Protein AF-A0A2T5BT91-F1 (afdb_monomer)

Organism: NCBI:txid365340

InterPro domains:
  IPR045516 Protein of unknown function DUF6477 [PF20083] (1-93)

Structure (mmCIF, N/CA/C/O backbone):
data_AF-A0A2T5BT91-F1
#
_entry.id   AF-A0A2T5BT91-F1
#
loop_
_atom_site.group_PDB
_atom_site.id
_atom_site.type_symbol
_atom_site.label_atom_id
_atom_site.label_alt_id
_atom_site.label_comp_id
_atom_site.label_asym_id
_atom_site.label_entity_id
_atom_site.label_seq_id
_atom_site.pdbx_PDB_ins_code
_atom_site.Cartn_x
_atom_site.Cartn_y
_atom_site.Cartn_z
_atom_site.occupancy
_atom_site.B_iso_or_equiv
_atom_site.auth_seq_id
_atom_site.auth_comp_id
_atom_site.auth_asym_id
_atom_site.auth_atom_id
_atom_site.pdbx_PDB_model_num
ATOM 1 N N . MET A 1 1 ? 19.410 -1.909 0.940 1.00 60.03 1 MET A N 1
ATOM 2 C CA . MET A 1 1 ? 18.355 -2.885 0.574 1.00 60.03 1 MET A CA 1
ATOM 3 C C . MET A 1 1 ? 17.786 -3.528 1.831 1.00 60.03 1 MET A C 1
ATOM 5 O O . MET A 1 1 ? 16.573 -3.511 1.986 1.00 60.03 1 MET A O 1
ATOM 9 N N . ASP A 1 2 ? 18.633 -3.992 2.757 1.00 62.41 2 ASP A N 1
ATOM 10 C CA . ASP A 1 2 ? 18.191 -4.591 4.027 1.00 62.41 2 ASP A CA 1
ATOM 11 C C . ASP A 1 2 ? 17.329 -3.672 4.901 1.00 62.41 2 ASP A C 1
ATOM 13 O O . ASP A 1 2 ? 16.314 -4.122 5.431 1.00 62.41 2 ASP A O 1
ATOM 17 N N . ASP A 1 3 ? 17.651 -2.376 4.981 1.00 70.69 3 ASP A N 1
ATOM 18 C CA . ASP A 1 3 ? 16.855 -1.424 5.772 1.00 70.69 3 ASP A CA 1
ATOM 19 C C . ASP A 1 3 ? 15.405 -1.313 5.280 1.00 70.69 3 ASP A C 1
ATOM 21 O O . ASP A 1 3 ? 14.473 -1.303 6.080 1.00 70.69 3 ASP A O 1
ATOM 25 N N . LEU A 1 4 ? 15.190 -1.335 3.960 1.00 65.25 4 LEU A N 1
ATOM 26 C CA . LEU A 1 4 ? 13.857 -1.264 3.354 1.00 65.25 4 LEU A CA 1
ATOM 27 C C . LEU A 1 4 ? 13.017 -2.507 3.687 1.00 65.25 4 LEU A C 1
ATOM 29 O O . LEU A 1 4 ? 11.834 -2.410 4.011 1.00 65.25 4 LEU A O 1
ATOM 33 N N . LEU A 1 5 ? 13.645 -3.686 3.651 1.00 65.81 5 LEU A N 1
ATOM 34 C CA . LEU A 1 5 ? 13.003 -4.959 3.984 1.00 65.81 5 LEU A CA 1
ATOM 35 C C . LEU A 1 5 ? 12.697 -5.070 5.478 1.00 65.81 5 LEU A C 1
ATOM 37 O O . LEU A 1 5 ? 11.652 -5.604 5.856 1.00 65.81 5 LEU A O 1
ATOM 41 N N . LYS A 1 6 ? 13.583 -4.545 6.329 1.00 72.62 6 LYS A N 1
ATOM 42 C CA . LYS A 1 6 ? 13.364 -4.461 7.773 1.00 72.62 6 LYS A CA 1
ATOM 43 C C . LYS A 1 6 ? 12.170 -3.560 8.089 1.00 72.62 6 LYS A C 1
ATOM 45 O O . LYS A 1 6 ? 11.245 -4.013 8.762 1.00 72.62 6 LYS A O 1
ATOM 50 N N . SER A 1 7 ? 12.122 -2.360 7.512 1.00 67.88 7 SER A N 1
ATOM 51 C CA . SER A 1 7 ? 10.987 -1.445 7.662 1.00 67.88 7 SER A CA 1
ATOM 52 C C . SER A 1 7 ? 9.669 -2.068 7.186 1.00 67.88 7 SER A C 1
ATOM 54 O O . SER A 1 7 ? 8.645 -1.928 7.852 1.00 67.88 7 SER A O 1
ATOM 56 N N . LEU A 1 8 ? 9.682 -2.837 6.090 1.00 65.06 8 LEU A N 1
ATOM 57 C CA . LEU A 1 8 ? 8.487 -3.527 5.591 1.00 65.06 8 LEU A CA 1
ATOM 58 C C . LEU A 1 8 ? 7.976 -4.613 6.556 1.00 65.06 8 LEU A C 1
ATOM 60 O O . LEU A 1 8 ? 6.766 -4.793 6.696 1.00 65.06 8 LEU A O 1
ATOM 64 N N . ARG A 1 9 ? 8.875 -5.316 7.259 1.00 70.62 9 ARG A N 1
ATOM 65 C CA . ARG A 1 9 ? 8.518 -6.337 8.265 1.00 70.62 9 ARG A CA 1
ATOM 66 C C . ARG A 1 9 ? 7.970 -5.749 9.563 1.00 70.62 9 ARG A C 1
ATOM 68 O O . ARG A 1 9 ? 7.200 -6.419 10.249 1.00 70.62 9 ARG A O 1
ATOM 75 N N . GLU A 1 10 ? 8.376 -4.535 9.912 1.00 78.19 10 GLU A N 1
ATOM 76 C CA . GLU A 1 10 ? 7.959 -3.857 11.143 1.00 78.19 10 GLU A CA 1
ATOM 77 C C . GLU A 1 10 ? 6.562 -3.219 11.023 1.00 78.19 10 GLU A C 1
ATOM 79 O O . GLU A 1 10 ? 5.918 -2.940 12.039 1.00 78.19 10 GLU A O 1
ATOM 84 N N . MET A 1 11 ? 6.032 -3.069 9.802 1.00 72.44 11 MET A N 1
ATOM 85 C CA . MET A 1 11 ? 4.685 -2.548 9.564 1.00 72.44 11 MET A CA 1
ATOM 86 C C . MET A 1 11 ? 3.594 -3.448 10.165 1.00 72.44 11 MET A C 1
ATOM 88 O O . MET A 1 11 ? 3.266 -4.530 9.673 1.00 72.44 11 MET A O 1
ATOM 92 N N . ARG A 1 12 ? 2.957 -2.959 11.232 1.00 74.94 12 ARG A N 1
ATOM 93 C CA . ARG A 1 12 ? 1.791 -3.590 11.865 1.00 74.94 12 ARG A CA 1
ATOM 94 C C . ARG A 1 12 ? 0.524 -3.117 11.158 1.00 74.94 12 ARG A C 1
ATOM 96 O O . ARG A 1 12 ? 0.140 -1.956 11.301 1.00 74.94 12 ARG A O 1
ATOM 103 N N . ARG A 1 13 ? -0.141 -3.999 10.406 1.00 81.00 13 ARG A N 1
ATOM 104 C CA . ARG A 1 13 ? -1.387 -3.677 9.686 1.00 81.00 13 ARG A CA 1
ATOM 105 C C . ARG A 1 13 ? -2.561 -4.548 10.136 1.00 81.00 13 ARG A C 1
ATOM 107 O O . ARG A 1 13 ? -2.357 -5.731 10.428 1.00 81.00 13 ARG A O 1
ATOM 114 N N . PRO A 1 14 ? -3.794 -4.001 10.183 1.00 83.50 14 PRO A N 1
ATOM 115 C CA . PRO A 1 14 ? -4.997 -4.786 10.432 1.00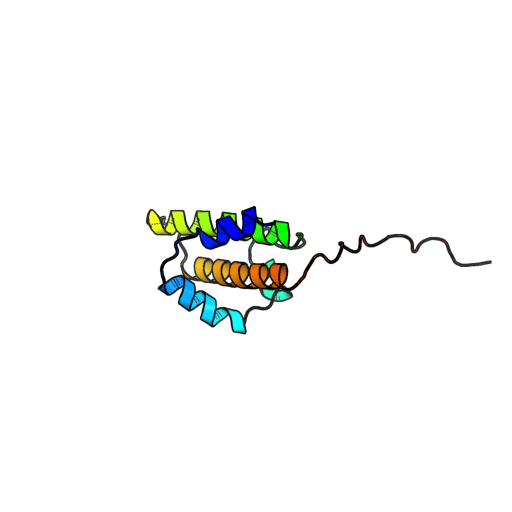 83.50 14 PRO A CA 1
ATOM 116 C C . PRO A 1 14 ? -5.070 -6.005 9.506 1.00 83.50 14 PRO A C 1
ATOM 118 O O . PRO A 1 14 ? -4.917 -5.884 8.289 1.00 83.50 14 PRO A O 1
ATOM 121 N N . ARG A 1 15 ? -5.345 -7.189 10.071 1.00 85.06 15 ARG A N 1
ATOM 122 C CA . ARG A 1 15 ? -5.350 -8.461 9.317 1.00 85.06 15 ARG A CA 1
ATOM 123 C C . ARG A 1 15 ? -6.310 -8.435 8.121 1.00 85.06 15 ARG A C 1
ATOM 125 O O . ARG A 1 15 ? -6.050 -9.114 7.132 1.00 85.06 15 ARG A O 1
ATOM 132 N N . LEU A 1 16 ? -7.387 -7.651 8.204 1.00 88.38 16 LEU A N 1
ATOM 133 C CA . LEU A 1 16 ? -8.354 -7.470 7.123 1.00 88.38 16 LEU A CA 1
ATOM 134 C C . LEU A 1 16 ? -7.732 -6.817 5.879 1.00 88.38 16 LEU A C 1
ATOM 136 O O . LEU A 1 16 ? -7.923 -7.331 4.783 1.00 88.38 16 LEU A O 1
ATOM 140 N N . LEU A 1 17 ? -6.941 -5.751 6.041 1.00 89.62 17 LEU A N 1
ATOM 141 C CA . LEU A 1 17 ? -6.295 -5.058 4.917 1.00 89.62 17 LEU A CA 1
ATOM 142 C C . LEU A 1 17 ? -5.269 -5.951 4.225 1.00 89.62 17 LEU A C 1
ATOM 144 O O . LEU A 1 17 ? -5.231 -6.029 3.003 1.00 89.62 17 LEU A O 1
ATOM 148 N N . ILE A 1 18 ? -4.495 -6.700 5.013 1.00 89.31 18 ILE A N 1
ATOM 149 C CA . ILE A 1 18 ? -3.550 -7.684 4.479 1.00 89.31 18 ILE A CA 1
ATOM 150 C C . ILE A 1 18 ? -4.278 -8.763 3.671 1.00 89.31 18 ILE A C 1
ATOM 152 O O . ILE A 1 18 ? -3.799 -9.159 2.612 1.00 89.31 18 ILE A O 1
ATOM 156 N N . ARG A 1 19 ? -5.427 -9.251 4.152 1.00 90.25 19 ARG A N 1
ATOM 157 C CA . ARG A 1 19 ? -6.236 -10.237 3.420 1.00 90.25 19 ARG A CA 1
ATOM 158 C C . ARG A 1 19 ? -6.791 -9.658 2.120 1.00 90.25 19 ARG A C 1
ATOM 160 O O . ARG A 1 19 ? -6.629 -10.295 1.089 1.00 90.25 19 ARG A O 1
ATOM 167 N N . ALA A 1 20 ? -7.373 -8.460 2.164 1.00 93.00 20 ALA A N 1
ATOM 168 C CA . ALA A 1 20 ? -7.903 -7.785 0.981 1.00 93.00 20 ALA A CA 1
ATOM 169 C C . ALA A 1 20 ? -6.815 -7.569 -0.081 1.00 93.00 20 ALA A C 1
ATOM 171 O O . ALA A 1 20 ? -6.999 -7.943 -1.237 1.00 93.00 20 ALA A O 1
ATOM 172 N N . ALA A 1 21 ? -5.646 -7.072 0.333 1.00 93.94 21 ALA A N 1
ATOM 173 C CA . ALA A 1 21 ? -4.518 -6.890 -0.568 1.00 93.94 21 ALA A CA 1
ATOM 174 C C . ALA A 1 21 ? -4.053 -8.217 -1.180 1.00 93.94 21 ALA A C 1
ATOM 176 O O . ALA A 1 21 ? -3.827 -8.303 -2.379 1.00 93.94 21 ALA A O 1
ATOM 177 N N . ARG A 1 22 ? -3.980 -9.292 -0.385 1.00 91.81 22 ARG A N 1
ATOM 178 C CA . ARG A 1 22 ? -3.618 -10.619 -0.901 1.00 91.81 22 ARG A CA 1
ATOM 179 C C . ARG A 1 22 ? -4.585 -11.141 -1.960 1.00 91.81 22 ARG A C 1
ATOM 181 O O . ARG A 1 22 ? -4.111 -11.775 -2.895 1.00 91.81 22 ARG A O 1
ATOM 188 N N . CYS A 1 23 ? -5.886 -10.882 -1.827 1.00 94.44 23 CYS A N 1
ATOM 189 C CA . CYS A 1 23 ? -6.861 -11.247 -2.856 1.00 94.44 23 CYS A CA 1
ATOM 190 C C . CYS A 1 23 ? -6.630 -10.465 -4.156 1.00 94.44 23 CYS A C 1
ATOM 192 O O . CYS A 1 23 ? -6.694 -11.053 -5.223 1.00 94.44 23 CYS A O 1
ATOM 194 N N . GLY A 1 24 ? -6.302 -9.173 -4.071 1.00 93.19 24 GLY A N 1
ATOM 195 C CA . GLY A 1 24 ? -6.056 -8.340 -5.254 1.00 93.19 24 GLY A CA 1
ATOM 196 C C . GLY A 1 24 ? -4.706 -8.568 -5.946 1.00 93.19 24 GLY A C 1
ATOM 197 O O . GLY A 1 24 ? -4.499 -8.077 -7.051 1.00 93.19 24 GLY A O 1
ATOM 198 N N . LEU A 1 25 ? -3.781 -9.320 -5.337 1.00 95.00 25 LEU A N 1
ATOM 199 C CA . LEU A 1 25 ? -2.461 -9.577 -5.928 1.00 95.00 25 LEU A CA 1
ATOM 200 C C . LEU A 1 25 ? -2.514 -10.382 -7.231 1.00 95.00 25 LEU A C 1
ATOM 202 O O . LEU A 1 25 ? -1.621 -10.212 -8.054 1.00 95.00 25 LEU A O 1
ATOM 206 N N . SER A 1 26 ? -3.513 -11.250 -7.426 1.00 92.69 26 SER A N 1
ATOM 207 C CA . SER A 1 26 ? -3.661 -12.007 -8.681 1.00 92.69 26 SER A CA 1
ATOM 208 C C . SER A 1 26 ? -3.994 -11.113 -9.872 1.00 92.69 26 SER A C 1
ATOM 210 O O . SER A 1 26 ? -3.656 -11.446 -11.006 1.00 92.69 26 SER A O 1
ATOM 212 N N . ASP A 1 27 ? -4.635 -9.977 -9.602 1.00 94.81 27 ASP A N 1
ATOM 213 C CA . ASP A 1 27 ? -5.205 -9.098 -10.621 1.00 94.81 27 ASP A CA 1
ATOM 214 C C . ASP A 1 27 ? -4.333 -7.862 -10.873 1.00 94.81 27 ASP A C 1
ATOM 216 O O . ASP A 1 27 ? -4.618 -7.076 -11.786 1.00 94.81 27 ASP A O 1
ATOM 220 N N . TYR A 1 28 ? -3.273 -7.699 -10.074 1.00 96.06 28 TYR A N 1
ATOM 221 C CA . TYR A 1 28 ? -2.324 -6.602 -10.179 1.00 96.06 28 TYR A CA 1
ATOM 222 C C . TYR A 1 28 ? -1.548 -6.669 -11.496 1.00 96.06 28 TYR A C 1
ATOM 224 O O . TYR A 1 28 ? -0.943 -7.685 -11.847 1.00 96.06 28 TYR A O 1
ATOM 232 N N . ARG A 1 29 ? -1.546 -5.553 -12.224 1.00 95.12 29 ARG A N 1
ATOM 233 C CA . ARG A 1 29 ? -0.811 -5.363 -13.474 1.00 95.12 29 ARG A CA 1
ATOM 234 C C . ARG A 1 29 ? 0.029 -4.102 -13.353 1.00 95.12 29 ARG A C 1
ATOM 236 O O . ARG A 1 29 ? -0.521 -3.002 -13.356 1.00 95.12 29 ARG A O 1
ATOM 243 N N . ARG A 1 30 ? 1.352 -4.256 -13.282 1.00 93.94 30 ARG A N 1
ATOM 244 C CA . ARG A 1 30 ? 2.289 -3.149 -13.045 1.00 93.94 30 ARG A CA 1
ATOM 245 C C . ARG A 1 30 ? 2.124 -2.010 -14.047 1.00 93.94 30 ARG A C 1
ATOM 247 O O . ARG A 1 30 ? 2.073 -0.857 -13.640 1.00 93.94 30 ARG A O 1
ATOM 254 N N . GLU A 1 31 ? 1.955 -2.311 -15.332 1.00 91.94 31 GLU A N 1
ATOM 255 C CA . GLU A 1 31 ? 1.821 -1.299 -16.389 1.00 91.94 31 GLU A CA 1
ATOM 256 C C . GLU A 1 31 ? 0.510 -0.502 -16.301 1.00 91.94 31 GLU A C 1
ATOM 258 O O . GLU A 1 31 ? 0.433 0.621 -16.793 1.00 91.94 31 GLU A O 1
ATOM 263 N N . ARG A 1 32 ? -0.528 -1.077 -15.682 1.00 93.56 32 ARG A N 1
ATOM 264 C CA . ARG A 1 32 ? -1.863 -0.474 -15.565 1.00 93.56 32 ARG A CA 1
ATOM 265 C C . ARG A 1 32 ? -2.067 0.215 -14.221 1.00 93.56 32 ARG A C 1
ATOM 267 O O . ARG A 1 32 ? -2.627 1.305 -14.181 1.00 93.56 32 ARG A O 1
ATOM 274 N N . ASP A 1 33 ? -1.682 -0.448 -13.137 1.00 95.00 33 ASP A N 1
ATOM 275 C CA . ASP A 1 33 ? -2.067 -0.074 -11.776 1.00 95.00 33 ASP A CA 1
ATOM 276 C C . ASP A 1 33 ? -1.048 0.865 -11.135 1.00 95.00 33 ASP A C 1
ATOM 278 O O . ASP A 1 33 ? -1.432 1.855 -10.518 1.00 95.00 33 ASP A O 1
ATOM 282 N N . LEU A 1 34 ? 0.251 0.635 -11.345 1.00 93.81 34 LEU A N 1
ATOM 283 C CA . LEU A 1 34 ? 1.287 1.486 -10.761 1.00 93.81 34 LEU A CA 1
ATOM 284 C C . LEU A 1 34 ? 1.195 2.953 -11.239 1.00 93.81 34 LEU A C 1
ATOM 286 O O . LEU A 1 34 ? 1.288 3.845 -10.394 1.00 93.81 34 LEU A O 1
ATOM 290 N N . PRO A 1 35 ? 0.940 3.254 -12.534 1.00 92.38 35 PRO A N 1
ATOM 291 C CA . PRO A 1 35 ? 0.789 4.635 -13.000 1.00 92.38 35 PRO A CA 1
ATOM 292 C C . PRO A 1 35 ? -0.485 5.336 -12.511 1.00 92.38 35 PRO A C 1
ATOM 294 O O . PRO A 1 35 ? -0.556 6.560 -12.585 1.00 92.38 35 PRO A O 1
ATOM 297 N N . ARG A 1 36 ? -1.496 4.599 -12.024 1.00 92.12 36 ARG A N 1
ATOM 298 C CA . ARG A 1 36 ? -2.724 5.196 -11.463 1.00 92.12 36 ARG A CA 1
ATOM 299 C C . ARG A 1 36 ? -2.485 5.831 -10.098 1.00 92.12 36 ARG A C 1
ATOM 301 O O . ARG A 1 36 ? -3.212 6.744 -9.719 1.00 92.12 36 ARG A O 1
ATOM 308 N N . ILE A 1 37 ? -1.467 5.369 -9.376 1.00 90.94 37 ILE A N 1
ATOM 309 C CA . ILE A 1 37 ? -1.134 5.832 -8.032 1.00 90.94 37 ILE A CA 1
ATOM 310 C C . ILE A 1 37 ? -0.226 7.073 -8.145 1.00 90.94 37 ILE A C 1
ATOM 312 O O . ILE A 1 37 ? 0.985 6.908 -8.286 1.00 90.94 37 ILE A O 1
ATOM 316 N N . PRO A 1 38 ? -0.739 8.311 -7.956 1.00 88.44 38 PRO A N 1
ATOM 317 C CA . PRO A 1 38 ? -0.142 9.597 -8.352 1.00 88.44 38 PRO A CA 1
ATOM 318 C C . PRO A 1 38 ? 1.361 9.614 -8.683 1.00 88.44 38 PRO A C 1
ATOM 320 O O . PRO A 1 38 ? 1.717 9.044 -9.681 1.00 88.44 38 PRO A O 1
ATOM 323 N N . GLY A 1 39 ? 2.300 10.231 -7.973 1.00 85.94 39 GLY A N 1
ATOM 324 C CA . GLY A 1 39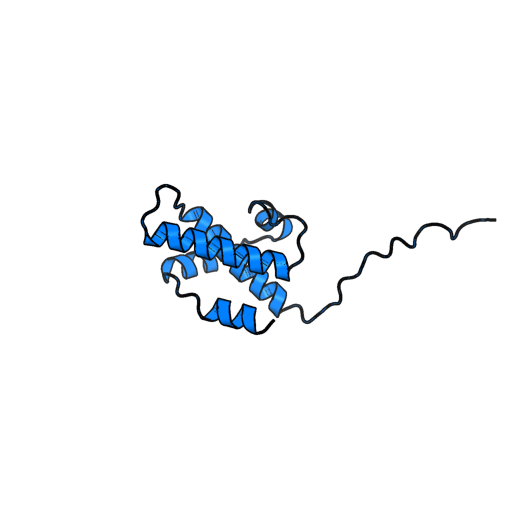 ? 3.720 10.316 -8.410 1.00 85.94 39 GLY A CA 1
ATOM 325 C C . GLY A 1 39 ? 4.575 9.022 -8.543 1.00 85.94 39 GLY A C 1
ATOM 326 O O . GLY A 1 39 ? 5.735 9.067 -8.152 1.00 85.94 39 GLY A O 1
ATOM 327 N N . LEU A 1 40 ? 4.055 7.880 -9.019 1.00 88.62 40 LEU A N 1
ATOM 328 C CA . LEU A 1 40 ? 4.814 6.629 -9.227 1.00 88.62 40 LEU A CA 1
ATOM 329 C C . LEU A 1 40 ? 5.213 6.334 -10.685 1.00 88.62 40 LEU A C 1
ATOM 331 O O . LEU A 1 40 ? 6.030 5.439 -10.922 1.00 88.62 40 LEU A O 1
ATOM 335 N N . ALA A 1 41 ? 4.687 7.067 -11.667 1.00 86.44 41 ALA A N 1
ATOM 336 C CA . ALA A 1 41 ? 5.033 6.856 -13.073 1.00 86.44 41 ALA A CA 1
ATOM 337 C C . ALA A 1 41 ? 6.523 7.158 -13.359 1.00 86.44 41 ALA A C 1
ATOM 339 O O . ALA A 1 41 ? 7.059 8.166 -12.906 1.00 86.44 41 ALA A O 1
ATOM 340 N N . GLY A 1 42 ? 7.195 6.282 -14.121 1.00 84.06 42 GLY A N 1
ATOM 341 C CA . GLY A 1 42 ? 8.561 6.506 -14.630 1.00 84.06 42 GLY A CA 1
ATOM 342 C C . GLY A 1 42 ? 9.704 6.453 -13.600 1.00 84.06 42 GLY A C 1
ATOM 343 O O . GLY A 1 42 ? 10.842 6.764 -13.941 1.00 84.06 42 GLY A O 1
ATOM 344 N N . GLY A 1 43 ? 9.434 6.080 -12.345 1.00 85.31 43 GLY A N 1
ATOM 345 C CA . GLY A 1 43 ? 10.456 5.941 -11.301 1.00 85.31 43 GLY A CA 1
ATOM 346 C C . GLY A 1 43 ? 11.245 4.626 -11.367 1.00 85.31 43 GLY A C 1
ATOM 347 O O . GLY A 1 43 ? 10.830 3.657 -11.998 1.00 85.31 43 GLY A O 1
ATOM 348 N N . THR A 1 44 ? 12.378 4.561 -10.660 1.00 88.81 44 THR A N 1
ATOM 349 C CA . THR A 1 44 ? 13.088 3.288 -10.444 1.00 88.81 44 THR A CA 1
ATOM 350 C C . THR A 1 44 ? 12.306 2.398 -9.466 1.00 88.81 44 THR A C 1
ATOM 352 O O . THR A 1 44 ? 11.666 2.939 -8.561 1.00 88.81 44 THR A O 1
ATOM 355 N N . PRO A 1 45 ? 12.397 1.053 -9.555 1.00 89.19 45 PRO A N 1
ATOM 356 C CA . PRO A 1 45 ? 11.663 0.149 -8.659 1.00 89.19 45 PRO A CA 1
ATOM 357 C C . PRO A 1 45 ? 11.898 0.427 -7.166 1.00 89.19 45 PRO A C 1
ATOM 359 O O . PRO A 1 45 ? 10.963 0.443 -6.371 1.00 89.19 45 PRO A O 1
ATOM 362 N N . ALA A 1 46 ? 13.142 0.728 -6.778 1.00 87.75 46 ALA A N 1
ATOM 363 C CA . ALA A 1 46 ? 13.477 1.064 -5.395 1.00 87.75 46 ALA A CA 1
ATOM 364 C C . ALA A 1 46 ? 12.827 2.381 -4.933 1.00 87.75 46 ALA A C 1
ATOM 366 O O . ALA A 1 46 ? 12.325 2.458 -3.812 1.00 87.75 46 ALA A O 1
ATOM 367 N N . ARG A 1 47 ? 12.800 3.408 -5.797 1.00 89.81 47 ARG A N 1
ATOM 368 C CA . ARG A 1 47 ? 12.139 4.684 -5.494 1.00 89.81 47 ARG A CA 1
ATOM 369 C C . ARG A 1 47 ? 10.625 4.507 -5.413 1.00 89.81 47 ARG A C 1
ATOM 371 O O . ARG A 1 47 ? 10.016 5.001 -4.475 1.00 89.81 47 ARG A O 1
ATOM 378 N N . GLN A 1 48 ? 10.033 3.776 -6.354 1.00 93.31 48 GLN A N 1
ATOM 379 C CA . GLN A 1 48 ? 8.599 3.484 -6.365 1.00 93.31 48 GLN A CA 1
ATOM 380 C C . GLN A 1 48 ? 8.168 2.756 -5.085 1.00 93.31 48 GLN A C 1
ATOM 382 O O . GLN A 1 48 ? 7.167 3.126 -4.476 1.00 93.31 48 GLN A O 1
ATOM 387 N N . LEU A 1 49 ? 8.958 1.781 -4.625 1.00 92.12 49 LEU A N 1
ATOM 388 C CA . LEU A 1 49 ? 8.689 1.071 -3.377 1.00 92.12 49 LEU A CA 1
ATOM 389 C C . LEU A 1 49 ? 8.795 1.982 -2.142 1.00 92.12 49 LEU A C 1
ATOM 391 O O . LEU A 1 49 ? 7.938 1.914 -1.262 1.00 92.12 49 LEU A O 1
ATOM 395 N N . ALA A 1 50 ? 9.798 2.862 -2.084 1.00 90.62 50 ALA A N 1
ATOM 396 C CA . ALA A 1 50 ? 9.930 3.834 -0.996 1.00 90.62 50 ALA A CA 1
ATOM 397 C C . ALA A 1 50 ? 8.736 4.811 -0.941 1.00 90.62 50 ALA A C 1
ATOM 399 O O . ALA A 1 50 ? 8.186 5.065 0.129 1.00 90.62 50 ALA A O 1
ATOM 400 N N . GLU A 1 51 ? 8.286 5.303 -2.096 1.00 93.75 51 GLU A N 1
ATOM 401 C CA . GLU A 1 51 ? 7.106 6.170 -2.220 1.00 93.75 51 GLU A CA 1
ATOM 402 C C . GLU A 1 51 ? 5.810 5.451 -1.806 1.00 93.75 51 GLU A C 1
ATOM 404 O O . GLU A 1 51 ? 4.958 6.030 -1.127 1.00 93.75 51 GLU A O 1
ATOM 409 N N . LEU A 1 52 ? 5.664 4.169 -2.162 1.00 94.69 52 LEU A N 1
ATOM 410 C CA . LEU A 1 52 ? 4.543 3.338 -1.716 1.00 94.69 52 LEU A CA 1
ATOM 411 C C . LEU A 1 52 ? 4.530 3.184 -0.188 1.00 94.69 52 LEU A C 1
ATOM 413 O O . LEU A 1 52 ? 3.467 3.307 0.416 1.00 94.69 52 LEU A O 1
ATOM 417 N N . MET A 1 53 ? 5.689 2.982 0.447 1.00 92.88 53 MET A N 1
ATOM 418 C CA . MET A 1 53 ? 5.798 2.895 1.912 1.00 92.88 53 MET A CA 1
ATOM 419 C C . MET A 1 53 ? 5.418 4.207 2.608 1.00 92.88 53 MET A C 1
ATOM 421 O O . MET A 1 53 ? 4.714 4.191 3.622 1.00 92.88 53 MET A O 1
ATOM 425 N N . ALA A 1 54 ? 5.846 5.345 2.056 1.00 92.94 54 ALA A N 1
ATOM 426 C CA . ALA A 1 54 ? 5.492 6.659 2.585 1.00 92.94 54 ALA A CA 1
ATOM 427 C C . ALA A 1 54 ? 3.976 6.912 2.507 1.00 92.94 54 ALA A C 1
ATOM 429 O O . ALA A 1 54 ? 3.357 7.317 3.493 1.00 92.94 54 ALA A O 1
ATOM 430 N N . ARG A 1 55 ? 3.354 6.607 1.360 1.00 93.94 55 ARG A N 1
ATOM 431 C CA . ARG A 1 55 ? 1.898 6.744 1.167 1.00 93.94 55 ARG A CA 1
ATOM 432 C C . ARG A 1 55 ? 1.106 5.829 2.077 1.00 93.94 55 ARG A C 1
ATOM 434 O O . ARG A 1 55 ? 0.117 6.251 2.666 1.00 93.94 55 ARG A O 1
ATOM 441 N N . GLU A 1 56 ? 1.535 4.582 2.191 1.00 93.81 56 GLU A N 1
ATOM 442 C CA . GLU A 1 56 ? 0.896 3.611 3.065 1.00 93.81 56 GLU A CA 1
ATOM 443 C C . GLU A 1 56 ? 0.899 4.106 4.521 1.00 93.81 56 GLU A C 1
ATOM 445 O O . GLU A 1 56 ? -0.152 4.112 5.165 1.00 93.81 56 GLU A O 1
ATOM 450 N N . THR A 1 57 ? 2.030 4.638 4.997 1.00 92.75 57 THR A N 1
ATOM 451 C CA . THR A 1 57 ? 2.140 5.228 6.339 1.00 92.75 57 THR A CA 1
ATOM 452 C C . THR A 1 57 ? 1.145 6.375 6.524 1.00 92.75 57 THR A C 1
ATOM 454 O O . THR A 1 57 ? 0.349 6.352 7.463 1.00 92.75 57 THR A O 1
ATOM 457 N N . GLN A 1 58 ? 1.101 7.318 5.577 1.00 92.75 58 GLN A N 1
ATOM 458 C CA . GLN A 1 58 ? 0.170 8.450 5.613 1.00 92.75 58 GLN A CA 1
ATOM 459 C C . GLN A 1 58 ? -1.301 7.999 5.667 1.00 92.75 58 GLN A C 1
ATOM 461 O O . GLN A 1 58 ? -2.103 8.539 6.434 1.00 92.75 58 GLN A O 1
ATOM 466 N N . ILE A 1 59 ? -1.676 6.996 4.868 1.00 93.50 59 ILE A N 1
ATOM 467 C CA . ILE A 1 59 ? -3.047 6.473 4.841 1.00 93.50 59 ILE A CA 1
ATOM 468 C C . ILE A 1 59 ? -3.371 5.731 6.145 1.00 93.50 59 ILE A C 1
ATOM 470 O O . ILE A 1 59 ? -4.488 5.843 6.659 1.00 93.50 59 ILE A O 1
ATOM 474 N N . ASN A 1 60 ? -2.417 4.990 6.715 1.00 92.75 60 ASN A N 1
ATOM 475 C CA . ASN A 1 60 ? -2.606 4.328 8.002 1.00 92.75 60 ASN A CA 1
ATOM 476 C C . ASN A 1 60 ? -2.757 5.328 9.163 1.00 92.75 60 ASN A C 1
ATOM 478 O O . ASN A 1 60 ? -3.531 5.064 10.091 1.00 92.75 60 ASN A O 1
ATOM 482 N N . ASP A 1 61 ? -2.081 6.471 9.111 1.00 92.44 61 ASP A N 1
ATOM 483 C CA . ASP A 1 61 ? -2.245 7.541 10.097 1.00 92.44 61 ASP A CA 1
ATOM 484 C C . ASP A 1 61 ? -3.637 8.171 9.991 1.00 92.44 61 ASP A C 1
ATOM 486 O O . ASP A 1 61 ? -4.341 8.296 10.999 1.00 92.44 61 ASP A O 1
ATOM 490 N N . ALA A 1 62 ? -4.107 8.442 8.767 1.00 92.62 62 ALA A N 1
ATOM 491 C CA . ALA A 1 62 ? -5.479 8.891 8.525 1.00 92.62 62 ALA A CA 1
ATOM 492 C C . ALA A 1 62 ? -6.513 7.865 9.027 1.00 92.62 62 ALA A C 1
ATOM 494 O O . ALA A 1 62 ? -7.484 8.232 9.684 1.00 92.62 62 ALA A O 1
ATOM 495 N N . ARG A 1 63 ? -6.281 6.561 8.812 1.00 93.19 63 ARG A N 1
ATOM 496 C CA . ARG A 1 63 ? -7.132 5.489 9.361 1.00 93.19 63 ARG A CA 1
ATOM 497 C C . ARG A 1 63 ? -7.179 5.519 10.890 1.00 93.19 63 ARG A C 1
ATOM 499 O O . ARG A 1 63 ? -8.237 5.302 11.471 1.00 93.19 63 ARG A O 1
ATOM 506 N N . SER A 1 64 ? -6.030 5.704 11.537 1.00 90.31 64 SER A N 1
ATOM 507 C CA . SER A 1 64 ? -5.898 5.595 12.999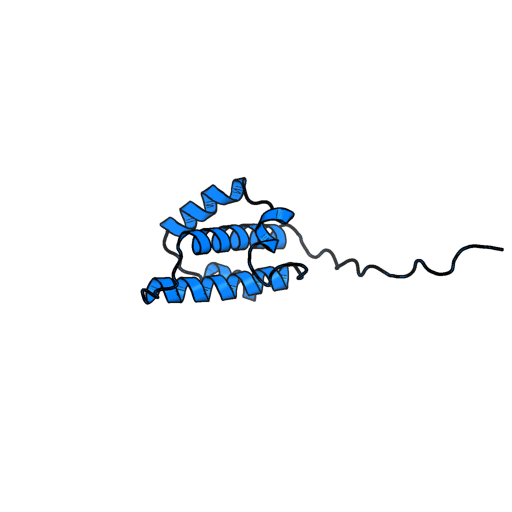 1.00 90.31 64 SER A CA 1
ATOM 508 C C . SER A 1 64 ? -6.476 6.804 13.730 1.00 90.31 64 SER A C 1
ATOM 510 O O . SER A 1 64 ? -6.971 6.665 14.842 1.00 90.31 64 SER A O 1
ATOM 512 N N . THR A 1 65 ? -6.447 7.968 13.086 1.00 93.12 65 THR A N 1
ATOM 513 C CA . THR A 1 65 ? -6.993 9.229 13.606 1.00 93.12 65 THR A CA 1
ATOM 514 C C . THR A 1 65 ? -8.444 9.481 13.188 1.00 93.12 65 THR A C 1
ATOM 516 O O . THR A 1 65 ? -9.050 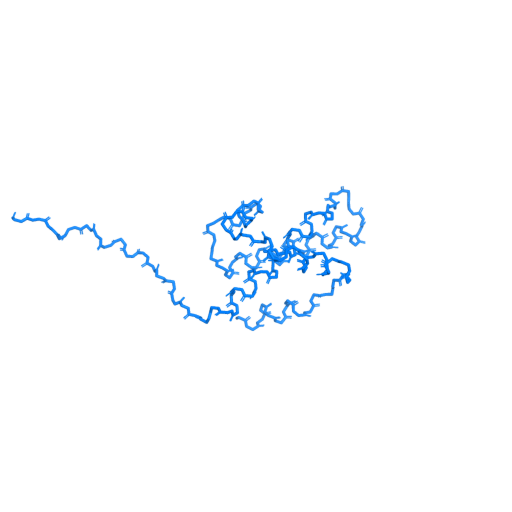10.441 13.655 1.00 93.12 65 THR A O 1
ATOM 519 N N . GLY A 1 66 ? -9.019 8.631 12.328 1.00 87.75 66 GLY A N 1
ATOM 520 C CA . GLY A 1 66 ? -10.366 8.829 11.785 1.00 87.75 66 GLY A CA 1
ATOM 521 C C . GLY A 1 66 ? -10.454 10.007 10.809 1.00 87.75 66 GLY A C 1
ATOM 522 O O . GLY A 1 66 ? -11.484 10.671 10.735 1.00 87.75 66 GLY A O 1
ATOM 523 N N . GLY A 1 67 ? -9.372 10.296 10.082 1.00 90.31 67 GLY A N 1
ATOM 524 C CA . GLY A 1 67 ? -9.289 11.419 9.155 1.00 90.31 67 GLY A CA 1
ATOM 525 C C . GLY A 1 67 ? -10.366 11.371 8.067 1.00 90.31 67 GLY A C 1
ATOM 526 O O . GLY A 1 67 ? -10.610 10.329 7.462 1.00 90.31 67 GLY A O 1
ATOM 527 N N . ALA A 1 68 ? -10.969 12.524 7.770 1.00 87.44 68 ALA A N 1
ATOM 528 C CA . ALA A 1 68 ? -12.069 12.653 6.807 1.00 87.44 68 ALA A CA 1
ATOM 529 C C . ALA A 1 68 ? -11.698 12.252 5.364 1.00 87.44 68 ALA A C 1
ATOM 531 O O . ALA A 1 68 ? -12.571 11.969 4.550 1.00 87.44 68 ALA A O 1
ATOM 532 N N . THR A 1 69 ? -10.404 12.216 5.043 1.00 87.75 69 THR A N 1
ATOM 533 C CA . THR A 1 69 ? -9.875 11.818 3.732 1.00 87.75 69 THR A CA 1
ATOM 534 C C . THR A 1 69 ? -9.529 10.329 3.646 1.00 87.75 69 THR A C 1
ATOM 536 O O . THR A 1 69 ? -9.045 9.872 2.609 1.00 87.75 69 THR A O 1
ATOM 539 N N . TYR A 1 70 ? -9.750 9.552 4.714 1.00 93.12 70 TYR A N 1
ATOM 540 C CA . TYR A 1 70 ? -9.438 8.128 4.716 1.00 93.12 70 TYR A CA 1
ATOM 541 C C . TYR A 1 70 ? -10.330 7.361 3.732 1.00 93.12 70 TYR A C 1
ATOM 543 O O . TYR A 1 70 ? -11.549 7.297 3.877 1.00 93.12 70 TYR A O 1
ATOM 551 N N . ASN A 1 71 ? -9.693 6.712 2.758 1.00 94.00 71 ASN A N 1
ATOM 552 C CA . ASN A 1 71 ? -10.347 5.837 1.795 1.00 94.00 71 ASN A CA 1
ATOM 553 C C . ASN A 1 71 ? -9.760 4.422 1.899 1.00 94.00 71 ASN A C 1
ATOM 555 O O . ASN A 1 71 ? -8.609 4.178 1.534 1.00 94.00 71 ASN A O 1
ATOM 559 N N . ALA A 1 72 ? -10.571 3.478 2.383 1.00 92.44 72 ALA A N 1
ATOM 560 C CA . ALA A 1 72 ? -10.157 2.089 2.559 1.00 92.44 72 ALA A CA 1
ATOM 561 C C . ALA A 1 72 ? -9.850 1.376 1.230 1.00 92.44 72 ALA A C 1
ATOM 563 O O . ALA A 1 72 ? -8.938 0.554 1.194 1.00 92.44 72 ALA A O 1
ATOM 564 N N . ALA A 1 73 ? -10.562 1.695 0.142 1.00 93.94 73 ALA A N 1
ATOM 565 C CA . ALA A 1 73 ? -10.303 1.103 -1.171 1.00 93.94 73 ALA A CA 1
ATOM 566 C C . ALA A 1 73 ? -8.932 1.539 -1.707 1.00 93.94 73 ALA A C 1
ATOM 568 O O . ALA A 1 73 ? -8.136 0.695 -2.110 1.00 93.94 73 ALA A O 1
ATOM 569 N N . HIS A 1 74 ? -8.616 2.832 -1.595 1.00 94.31 74 HIS A N 1
ATOM 570 C CA . HIS A 1 74 ? -7.294 3.357 -1.946 1.00 94.31 74 HIS A CA 1
ATOM 571 C C . HIS A 1 74 ? -6.185 2.766 -1.059 1.00 94.31 74 HIS A C 1
ATOM 573 O O . HIS A 1 74 ? -5.109 2.434 -1.547 1.00 94.31 74 HIS A O 1
ATOM 579 N N . HIS A 1 75 ? -6.445 2.553 0.238 1.00 95.12 75 HIS A N 1
ATOM 580 C CA . HIS A 1 75 ? -5.491 1.868 1.115 1.00 95.12 75 HIS A CA 1
ATOM 581 C C . HIS A 1 75 ? -5.195 0.445 0.619 1.00 95.12 75 HIS A C 1
ATOM 583 O O . HIS A 1 75 ? -4.039 0.033 0.556 1.00 95.12 75 HIS A O 1
ATOM 589 N N . VAL A 1 76 ? -6.230 -0.309 0.239 1.00 94.81 76 VAL A N 1
ATOM 590 C CA . VAL A 1 76 ? -6.052 -1.656 -0.312 1.00 94.81 76 VAL A CA 1
ATOM 591 C C . VAL A 1 76 ? -5.268 -1.613 -1.625 1.00 94.81 76 VAL A C 1
ATOM 593 O O . VAL A 1 76 ? -4.352 -2.411 -1.779 1.00 94.81 76 VAL A O 1
ATOM 596 N N . GLU A 1 77 ? -5.551 -0.668 -2.524 1.00 95.56 77 GLU A N 1
ATOM 597 C CA . GLU A 1 77 ? -4.804 -0.481 -3.778 1.00 95.56 77 GLU A CA 1
ATOM 598 C C . GLU A 1 77 ? -3.305 -0.241 -3.531 1.00 95.56 77 GLU A C 1
ATOM 600 O O . GLU A 1 77 ? -2.462 -0.953 -4.082 1.00 95.56 77 GLU A O 1
ATOM 605 N N . VAL A 1 78 ? -2.964 0.683 -2.624 1.00 95.50 78 VAL A N 1
ATOM 606 C CA . VAL A 1 78 ? -1.570 0.953 -2.235 1.00 95.50 78 VAL A CA 1
ATOM 607 C C . VAL A 1 78 ? -0.921 -0.280 -1.602 1.00 95.50 78 VAL A C 1
ATOM 609 O O . VAL A 1 78 ? 0.229 -0.590 -1.906 1.00 95.50 78 VAL A O 1
ATOM 612 N N . MET A 1 79 ? -1.649 -1.029 -0.768 1.00 95.44 79 MET A N 1
ATOM 613 C CA . MET A 1 79 ? -1.142 -2.267 -0.167 1.00 95.44 79 MET A CA 1
ATOM 614 C C . MET A 1 79 ? -0.896 -3.375 -1.200 1.00 95.44 79 MET A C 1
ATOM 616 O O . MET A 1 79 ? 0.083 -4.110 -1.063 1.00 95.44 79 MET A O 1
ATOM 620 N N . ILE A 1 80 ? -1.755 -3.512 -2.219 1.00 96.00 80 ILE A N 1
ATOM 621 C CA . ILE A 1 80 ? -1.561 -4.463 -3.326 1.00 96.00 80 ILE A CA 1
ATOM 622 C C . ILE A 1 80 ? -0.278 -4.108 -4.073 1.00 96.00 80 ILE A C 1
ATOM 624 O O . ILE A 1 80 ? 0.603 -4.962 -4.194 1.00 96.00 80 ILE A O 1
ATOM 628 N N . ALA A 1 81 ? -0.151 -2.849 -4.503 1.00 96.44 81 ALA A N 1
ATOM 629 C CA . ALA A 1 81 ? 1.021 -2.366 -5.224 1.00 96.44 81 ALA A CA 1
ATOM 630 C C . ALA A 1 81 ? 2.300 -2.556 -4.396 1.00 96.44 81 ALA A C 1
ATOM 632 O O . ALA A 1 81 ? 3.264 -3.146 -4.872 1.00 96.44 81 ALA A O 1
ATOM 633 N N . LEU A 1 82 ? 2.294 -2.166 -3.119 1.00 94.56 82 LEU A N 1
ATOM 634 C CA . LEU A 1 82 ? 3.442 -2.324 -2.225 1.00 94.56 82 LEU A CA 1
ATOM 635 C C . LEU A 1 82 ? 3.885 -3.786 -2.090 1.00 94.56 82 LEU A C 1
ATOM 637 O O . LEU A 1 82 ? 5.075 -4.083 -2.177 1.00 94.56 82 LEU A O 1
ATOM 641 N N . MET A 1 83 ? 2.945 -4.716 -1.900 1.00 92.88 83 MET A N 1
ATOM 642 C CA . MET A 1 83 ? 3.279 -6.139 -1.808 1.00 92.88 83 MET A CA 1
ATOM 643 C C . MET A 1 83 ? 3.789 -6.709 -3.135 1.00 92.88 83 MET A C 1
ATOM 645 O O . MET A 1 83 ? 4.691 -7.548 -3.116 1.00 92.88 83 MET A O 1
ATOM 649 N N . ALA A 1 84 ? 3.212 -6.295 -4.264 1.00 94.44 84 ALA A N 1
ATOM 650 C CA . ALA A 1 84 ? 3.616 -6.757 -5.585 1.00 94.44 84 ALA A CA 1
ATOM 651 C C . ALA A 1 84 ? 5.017 -6.249 -5.954 1.00 94.44 84 ALA A C 1
ATOM 653 O O . ALA A 1 84 ? 5.898 -7.057 -6.244 1.00 94.44 84 ALA A O 1
ATOM 654 N N . GLU A 1 85 ? 5.259 -4.942 -5.836 1.00 93.50 85 GLU A N 1
ATOM 655 C CA . GLU A 1 85 ? 6.551 -4.328 -6.160 1.00 93.50 85 GLU A CA 1
ATOM 656 C C . GLU A 1 85 ? 7.662 -4.811 -5.212 1.00 93.50 85 GLU A C 1
ATOM 658 O O . GLU A 1 85 ? 8.785 -5.055 -5.649 1.00 93.50 85 GLU A O 1
ATOM 663 N N . ALA A 1 86 ? 7.364 -5.037 -3.924 1.00 91.25 86 ALA A N 1
ATOM 664 C CA . ALA A 1 86 ? 8.331 -5.629 -2.998 1.00 91.25 86 ALA A CA 1
ATOM 665 C C . ALA A 1 86 ? 8.736 -7.053 -3.413 1.00 91.25 86 ALA A C 1
ATOM 667 O O . ALA A 1 86 ? 9.912 -7.410 -3.326 1.00 91.25 86 ALA A O 1
ATOM 668 N N . ARG A 1 87 ? 7.782 -7.871 -3.882 1.00 90.44 87 ARG A N 1
ATOM 669 C CA . ARG A 1 87 ? 8.075 -9.215 -4.405 1.00 90.44 87 ARG A CA 1
ATOM 670 C C . ARG A 1 87 ? 8.895 -9.148 -5.684 1.00 90.44 87 ARG A C 1
ATOM 672 O O . ARG A 1 87 ? 9.847 -9.909 -5.804 1.00 90.44 87 ARG A O 1
ATOM 679 N N . GLU A 1 88 ? 8.550 -8.254 -6.608 1.00 89.06 88 GLU A N 1
ATOM 680 C CA . GLU A 1 88 ? 9.288 -8.077 -7.863 1.00 89.06 88 GLU A CA 1
ATOM 681 C 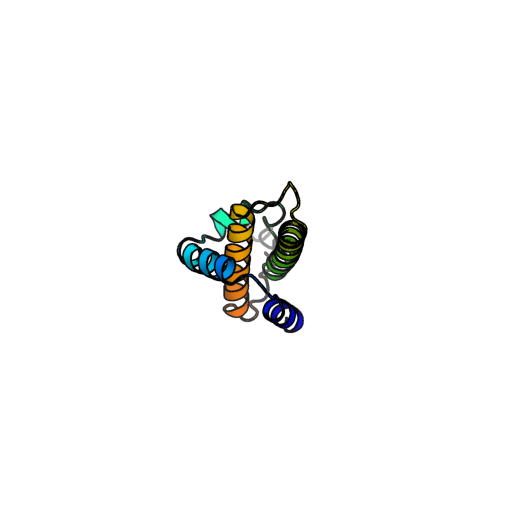C . GLU A 1 88 ? 10.733 -7.636 -7.600 1.00 89.06 88 GLU A C 1
ATOM 683 O O . GLU A 1 88 ? 11.664 -8.208 -8.165 1.00 89.06 88 GLU A O 1
ATOM 688 N N . LEU A 1 89 ? 10.940 -6.692 -6.677 1.00 86.25 89 LEU A N 1
ATOM 689 C CA . LEU A 1 89 ? 12.274 -6.223 -6.301 1.00 86.25 89 LEU A CA 1
ATOM 690 C C . LEU A 1 89 ? 13.121 -7.325 -5.648 1.00 86.25 89 LEU A C 1
ATOM 692 O O . LEU A 1 89 ? 14.313 -7.424 -5.922 1.00 86.25 89 LEU A O 1
ATOM 696 N N . LEU A 1 90 ? 12.516 -8.166 -4.806 1.00 83.38 90 LEU A N 1
ATOM 697 C CA . LEU A 1 90 ? 13.190 -9.313 -4.187 1.00 83.38 90 LEU A CA 1
ATOM 698 C C . LEU A 1 90 ? 13.485 -10.438 -5.187 1.00 83.38 90 LEU A C 1
ATOM 700 O O . LEU A 1 90 ? 14.513 -11.103 -5.078 1.00 83.38 90 LEU A O 1
ATOM 704 N N . ALA A 1 91 ? 12.584 -10.661 -6.145 1.00 84.25 91 ALA A N 1
ATOM 705 C CA . ALA A 1 91 ? 12.733 -11.679 -7.180 1.00 84.25 91 ALA A CA 1
ATOM 706 C C . ALA A 1 91 ? 13.746 -11.281 -8.261 1.00 84.25 91 ALA A C 1
ATOM 708 O O . ALA A 1 91 ? 14.268 -12.154 -8.953 1.00 84.25 91 ALA A O 1
ATOM 709 N N . ARG A 1 92 ? 14.034 -9.981 -8.407 1.00 70.44 92 ARG A N 1
ATOM 710 C CA . ARG A 1 92 ? 15.028 -9.446 -9.337 1.00 70.44 92 ARG A CA 1
ATOM 711 C C . ARG A 1 92 ? 16.323 -9.111 -8.587 1.00 70.44 92 ARG A C 1
ATOM 713 O O . ARG A 1 92 ? 16.525 -7.954 -8.215 1.00 70.44 92 ARG A O 1
ATOM 720 N N . PRO A 1 93 ? 17.239 -10.074 -8.371 1.00 53.72 93 PRO A N 1
ATOM 721 C CA . PRO A 1 93 ? 18.573 -9.730 -7.903 1.00 53.72 93 PRO A CA 1
ATOM 722 C C . PRO A 1 93 ? 19.223 -8.796 -8.930 1.00 53.72 93 PRO A C 1
ATOM 724 O O . PRO A 1 93 ? 19.189 -9.082 -10.125 1.00 53.72 93 PRO A O 1
ATOM 727 N N . CYS A 1 94 ? 19.738 -7.663 -8.438 1.00 51.88 94 CYS A N 1
ATOM 728 C CA . CYS A 1 94 ? 20.570 -6.661 -9.114 1.00 51.88 94 CYS A CA 1
ATOM 729 C C . CYS A 1 94 ? 20.825 -6.940 -10.608 1.00 51.88 94 CYS A C 1
ATOM 731 O O . CYS A 1 94 ? 21.865 -7.478 -10.984 1.00 51.88 94 CYS A O 1
ATOM 733 N N . GLN A 1 95 ? 19.882 -6.555 -11.471 1.00 50.28 95 GLN A N 1
ATOM 734 C CA . GLN A 1 95 ? 20.243 -6.262 -12.850 1.00 50.28 95 GLN A CA 1
ATOM 735 C C . GLN A 1 95 ? 20.682 -4.800 -12.876 1.00 50.28 95 GLN A C 1
ATOM 737 O O . GLN A 1 95 ? 19.878 -3.938 -12.504 1.00 50.28 95 GLN A O 1
ATOM 742 N N . PRO A 1 96 ? 21.936 -4.502 -13.261 1.00 42.97 96 PRO A N 1
ATOM 743 C CA . PRO A 1 96 ? 22.349 -3.125 -13.455 1.00 42.97 96 PRO A CA 1
ATOM 744 C C . PRO A 1 96 ? 21.396 -2.498 -14.470 1.00 42.97 96 PRO A C 1
ATOM 746 O O . PRO A 1 96 ? 21.104 -3.088 -15.513 1.00 42.97 96 PRO A O 1
ATOM 749 N N . VAL A 1 97 ? 20.864 -1.329 -14.110 1.00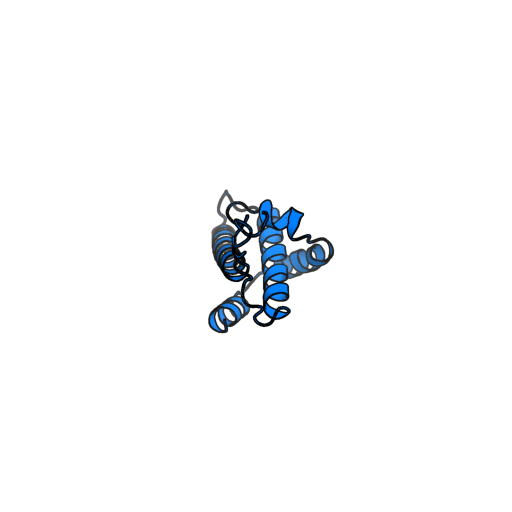 53.78 97 VAL A N 1
ATOM 750 C CA . VAL A 1 97 ? 20.034 -0.507 -14.986 1.00 53.78 97 VAL A CA 1
ATOM 751 C C . VAL A 1 97 ? 20.781 -0.367 -16.310 1.00 53.78 97 VAL A C 1
ATOM 753 O O . VAL A 1 97 ? 21.902 0.140 -16.343 1.00 53.78 97 VAL A O 1
ATOM 756 N N . GLN A 1 98 ? 20.209 -0.892 -17.394 1.00 43.97 98 GLN A N 1
ATOM 757 C CA . GLN A 1 98 ? 20.691 -0.578 -18.728 1.00 43.97 98 GLN A CA 1
ATOM 758 C C . GLN A 1 98 ? 20.423 0.912 -18.900 1.00 43.97 98 GLN A C 1
ATOM 760 O O . GLN A 1 98 ? 19.309 1.325 -19.207 1.00 43.97 98 GLN 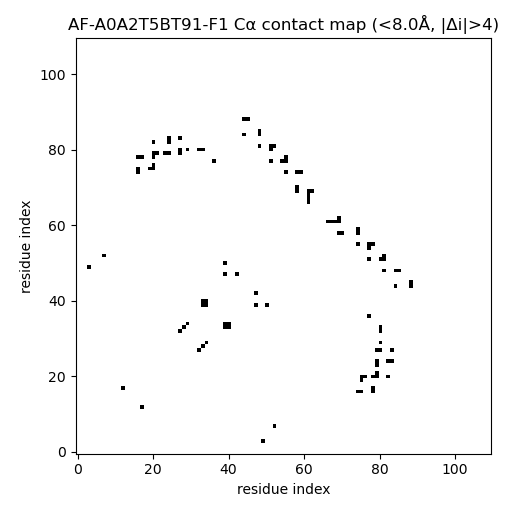A O 1
ATOM 765 N N . ALA A 1 99 ? 21.435 1.722 -18.590 1.00 47.31 99 ALA A N 1
ATOM 766 C CA . ALA A 1 99 ? 21.526 3.067 -19.103 1.00 47.31 99 ALA A CA 1
ATOM 767 C C . ALA A 1 99 ? 21.425 2.902 -20.614 1.00 47.31 99 ALA A C 1
ATOM 769 O O . ALA A 1 99 ? 22.326 2.334 -21.238 1.00 47.31 99 ALA A O 1
ATOM 770 N N . GLU A 1 100 ? 20.280 3.296 -21.163 1.00 41.66 100 GLU A N 1
ATOM 771 C CA . GLU A 1 100 ? 20.090 3.452 -22.590 1.00 41.66 100 GLU A CA 1
ATOM 772 C C . GLU A 1 100 ? 21.226 4.352 -23.061 1.00 41.66 100 GLU A C 1
ATOM 774 O O . GLU A 1 100 ? 21.254 5.565 -22.851 1.00 41.66 100 GLU A O 1
ATOM 779 N N . THR A 1 101 ? 22.251 3.710 -23.608 1.00 46.41 101 THR A N 1
ATOM 780 C CA . THR A 1 101 ? 23.297 4.385 -24.336 1.00 46.41 101 THR A CA 1
ATOM 781 C C . THR A 1 101 ? 22.595 4.894 -25.575 1.00 46.41 101 THR A C 1
ATOM 783 O O . THR A 1 101 ? 22.420 4.178 -26.558 1.00 46.41 101 THR A O 1
ATOM 786 N N . SER A 1 102 ? 22.199 6.162 -25.523 1.00 48.31 102 SER A N 1
ATOM 787 C CA . SER A 1 102 ? 22.088 7.030 -26.687 1.00 48.31 102 SER A CA 1
ATOM 788 C C . SER A 1 102 ? 23.467 7.106 -27.363 1.00 48.31 102 SER A C 1
ATOM 790 O O . SER A 1 102 ? 24.152 8.118 -27.332 1.00 48.31 102 SER A O 1
ATOM 792 N N . SER A 1 103 ? 23.916 5.983 -27.920 1.00 49.66 103 SER A N 1
ATOM 793 C CA . SER A 1 103 ? 25.073 5.820 -28.793 1.00 49.66 103 SER A CA 1
ATOM 794 C C . SER A 1 103 ? 24.584 5.078 -30.037 1.00 49.66 103 SER A C 1
ATOM 796 O O . SER A 1 103 ? 25.022 3.990 -30.387 1.00 49.66 103 SER A O 1
ATOM 798 N N . SER A 1 104 ? 23.572 5.662 -30.676 1.00 50.97 104 SER A N 1
ATOM 799 C CA . SER A 1 104 ? 23.127 5.295 -32.021 1.00 50.97 104 SER A CA 1
ATOM 800 C C . SER A 1 104 ? 22.965 6.565 -32.853 1.00 50.97 104 SER A C 1
ATOM 802 O O . SER A 1 104 ? 21.932 6.837 -33.454 1.00 50.97 104 SER A O 1
ATOM 804 N N . ALA A 1 105 ? 24.009 7.390 -32.844 1.00 55.38 105 ALA A N 1
ATOM 805 C CA . ALA A 1 105 ? 24.212 8.436 -33.829 1.00 55.38 105 ALA A CA 1
ATOM 806 C C . ALA A 1 105 ? 25.675 8.359 -34.277 1.00 55.38 105 ALA A C 1
ATOM 808 O O . ALA A 1 105 ? 26.578 8.409 -33.447 1.00 55.38 105 ALA A O 1
ATOM 809 N N . LEU A 1 106 ? 25.879 8.261 -35.593 1.00 55.12 106 LEU A N 1
ATOM 810 C CA . LEU A 1 106 ? 27.163 8.343 -36.309 1.00 55.12 106 LEU A CA 1
ATOM 811 C C . LEU A 1 106 ? 27.965 7.041 -36.511 1.00 55.12 106 LEU A C 1
ATOM 813 O O . LEU A 1 106 ? 29.190 7.025 -36.427 1.00 55.12 106 LEU A O 1
ATOM 817 N N . ARG A 1 107 ? 27.302 5.960 -36.942 1.00 52.00 107 ARG A N 1
ATOM 818 C CA . ARG A 1 107 ? 27.950 4.990 -37.848 1.00 52.00 107 ARG A CA 1
ATOM 819 C C . ARG A 1 107 ? 26.994 4.563 -38.957 1.00 52.00 107 ARG A C 1
ATOM 821 O O . ARG A 1 107 ? 2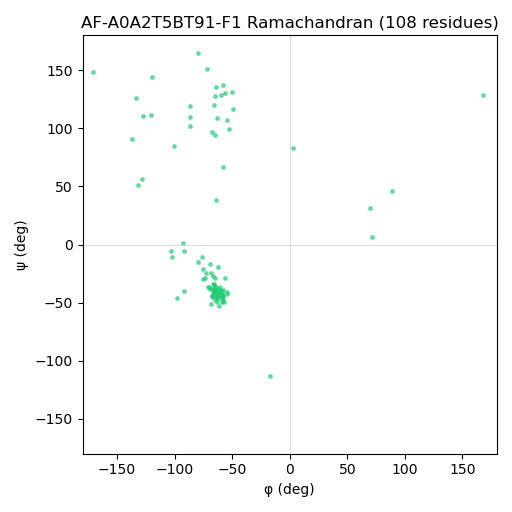6.213 3.637 -38.779 1.00 52.00 107 ARG A O 1
ATOM 828 N N . ARG A 1 108 ? 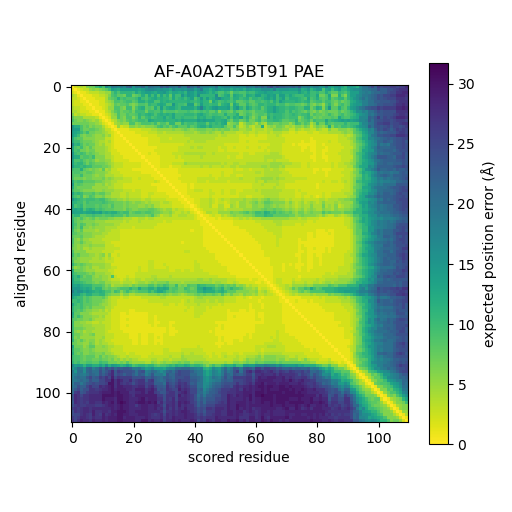27.047 5.310 -40.062 1.00 47.41 108 ARG A N 1
ATOM 829 C CA . ARG A 1 108 ? 26.590 5.060 -41.449 1.00 47.41 108 ARG A CA 1
ATOM 830 C C . ARG A 1 108 ? 26.679 6.445 -42.120 1.00 47.41 108 ARG A C 1
ATOM 832 O O . ARG A 1 108 ? 26.186 7.390 -41.525 1.00 47.41 108 ARG A O 1
ATOM 839 N N . VAL A 1 109 ? 27.289 6.700 -43.269 1.00 53.69 109 VAL A N 1
ATOM 840 C CA . VAL A 1 109 ? 27.685 5.902 -44.435 1.00 53.69 109 VAL A CA 1
ATOM 841 C C . VAL A 1 109 ? 28.567 6.820 -45.301 1.00 53.69 109 VAL A C 1
ATOM 843 O O . VAL A 1 109 ? 28.296 8.015 -45.322 1.00 53.69 109 VAL A O 1
ATOM 846 N N . ALA A 1 110 ? 29.532 6.201 -45.996 1.00 43.00 110 ALA A N 1
ATOM 847 C CA . ALA A 1 110 ? 30.231 6.629 -47.220 1.00 43.00 110 ALA A CA 1
ATOM 848 C C . ALA A 1 110 ? 30.969 7.977 -47.235 1.00 43.00 110 ALA A C 1
ATOM 850 O O . ALA A 1 110 ? 30.317 9.040 -47.218 1.00 43.00 110 ALA A O 1
#

pLDDT: mean 81.91, std 16.56, range [41.66, 96.44]

Nearest PDB structures (foldseek):
  6frk-assembly1_h  TM=4.523E-01  e=2.628E+00  Oryctolagus cuniculus
  6xu8-assembly1_Ch  TM=4.873E-01  e=9.873E+00  Drosophila melanogaster

Mean predicted aligned error: 9.36 Å

Radius of gyration: 17.8 Å; Cα contacts (8 Å, |Δi|>4): 58; chains: 1; bounding box: 42×25×61 Å

Sequence (110 aa):
MDDLLKSLREMRRPRLLIRAARCGLSDYRRERDLPRIPGLAGGTPARQLAELMARETQINDARSTGGATYNAAHHVEVMIALMAEARELLARPCQPVQAETSSSALRRVA

Solvent-accessible surface area (backbone atoms only — not comparable to full-atom values): 6846 Å² total; per-residue (Å²): 112,67,67,62,55,50,55,61,70,68,62,85,68,61,68,65,53,58,50,52,14,59,66,47,51,82,74,64,43,69,88,67,52,47,54,68,50,68,100,39,60,94,57,54,73,70,56,38,48,52,53,39,53,54,52,49,50,55,49,51,49,26,58,74,72,65,38,92,82,54,50,70,68,60,49,32,52,48,47,24,50,43,55,49,52,52,50,52,56,67,73,49,71,86,69,77,79,78,71,80,70,89,74,85,78,87,89,81,81,137

Foldseek 3Di:
DVVLVVLVVPDDDDPVLVVLLVVCLVVDDCVPQQPVLDPRPPDDLVVSLVVLSVVLVVLVVCVVVVNPPRDSVVNSSSSNVNVNSVVVVVVDDDDDPPPPPPPPPDDDDD

Secondary structure (DSSP, 8-state):
-HHHHHHHHH----HHHHHHHHHHTTT--HHHHGGGSGGGTT--HHHHHHHHHHHHHHHHHHHHHT-TT--HHHHHHHHHHHHHHHHHHHHS--PPP-------SS----